Protein AF-A0A438GD18-F1 (afdb_monomer_lite)

Secondary structure (DSSP, 8-state):
---------------------PSP-PPPP----HHHHHHHHHHHHHHHHHHHHHHHHHHHHHHHHHHHHHHHHHHHHHHTPPPPPPPP------------PPPPP---

Radius of gyration: 31.82 Å; chains: 1; bounding box: 80×53×70 Å

Structure (mmCIF, N/CA/C/O backbone):
data_AF-A0A438GD18-F1
#
_entry.id   AF-A0A438GD18-F1
#
loop_
_atom_site.group_PDB
_atom_site.id
_atom_site.type_symbol
_atom_site.label_atom_id
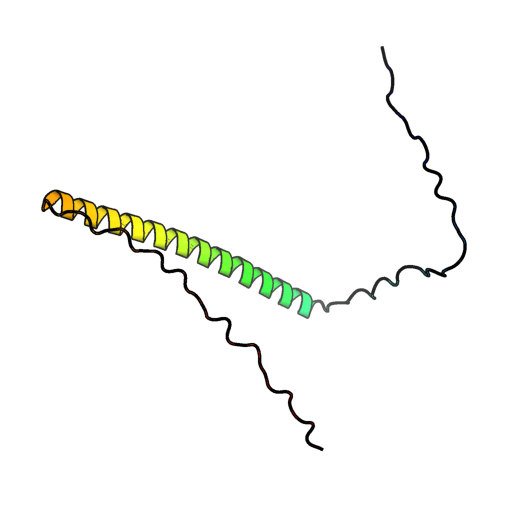_atom_site.label_alt_id
_atom_site.label_comp_id
_atom_site.label_asym_id
_atom_site.label_entity_id
_atom_site.label_seq_id
_atom_site.pdbx_PDB_ins_code
_atom_site.Cartn_x
_atom_site.Cartn_y
_atom_site.Cartn_z
_atom_site.occupancy
_atom_site.B_iso_or_equiv
_atom_site.auth_seq_id
_atom_site.auth_comp_id
_atom_site.auth_asym_id
_atom_site.auth_atom_id
_atom_site.pdbx_PDB_model_num
ATOM 1 N N . MET A 1 1 ? -34.922 30.140 -34.338 1.00 37.66 1 MET A N 1
ATOM 2 C CA . MET A 1 1 ? -34.174 31.012 -35.272 1.00 37.66 1 MET A CA 1
ATOM 3 C C . MET A 1 1 ? -32.870 31.415 -34.606 1.00 37.66 1 MET A C 1
ATOM 5 O O . MET A 1 1 ? -32.869 31.639 -33.405 1.00 37.66 1 MET A O 1
ATOM 9 N N . ALA A 1 2 ? -31.778 31.367 -35.365 1.00 45.38 2 ALA A N 1
ATOM 10 C CA . ALA A 1 2 ? -30.393 31.386 -34.906 1.00 45.38 2 ALA A CA 1
ATOM 11 C C . ALA A 1 2 ? -29.823 32.794 -34.653 1.00 45.38 2 ALA A C 1
ATOM 13 O O . ALA A 1 2 ? -30.224 33.737 -35.326 1.00 45.38 2 ALA A O 1
ATOM 14 N N . ALA A 1 3 ? -28.843 32.871 -33.746 1.00 40.06 3 ALA A N 1
ATOM 15 C CA . ALA A 1 3 ? -27.647 33.735 -33.743 1.00 40.06 3 ALA A CA 1
ATOM 16 C C . ALA A 1 3 ? -26.886 33.381 -32.441 1.00 40.06 3 ALA A C 1
ATOM 18 O O . ALA A 1 3 ? -27.456 33.479 -31.365 1.00 40.06 3 ALA A O 1
ATOM 19 N N . GLY A 1 4 ? -25.683 32.807 -32.423 1.00 45.06 4 GLY A N 1
ATOM 20 C CA . GLY A 1 4 ? -24.488 33.232 -33.143 1.00 45.06 4 GLY A CA 1
ATOM 21 C C . GLY A 1 4 ? -23.659 34.153 -32.240 1.00 45.06 4 GLY A C 1
ATOM 22 O O . GLY A 1 4 ? -23.557 35.337 -32.531 1.00 45.06 4 GLY A O 1
ATOM 23 N N . PHE A 1 5 ? -23.116 33.646 -31.124 1.00 37.94 5 PHE A N 1
ATOM 24 C CA . PHE A 1 5 ? -22.219 34.426 -30.264 1.00 37.94 5 PHE A CA 1
ATOM 25 C C . PHE A 1 5 ? -20.761 34.121 -30.618 1.00 37.94 5 PHE A C 1
ATOM 27 O O . PHE A 1 5 ? -20.185 33.135 -30.167 1.00 37.94 5 PHE A O 1
ATOM 34 N N . HIS A 1 6 ? -20.176 34.997 -31.428 1.00 50.56 6 HIS A N 1
ATOM 35 C CA . HIS A 1 6 ? -18.734 35.189 -31.521 1.00 50.56 6 HIS A CA 1
ATOM 36 C C . HIS A 1 6 ? -18.445 36.658 -31.204 1.00 50.56 6 HIS A C 1
ATOM 38 O O . HIS A 1 6 ? -18.963 37.534 -31.896 1.00 50.56 6 HIS A O 1
ATOM 44 N N . PRO A 1 7 ? -17.574 36.943 -30.227 1.00 45.34 7 PRO A N 1
ATOM 45 C CA . PRO A 1 7 ? -16.791 38.161 -30.267 1.00 45.34 7 PRO A CA 1
ATOM 46 C C . PRO A 1 7 ? -15.318 37.806 -30.090 1.00 45.34 7 PRO A C 1
ATOM 48 O O . PRO A 1 7 ? -14.775 37.771 -28.989 1.00 45.34 7 PRO A O 1
ATOM 51 N N . GLY A 1 8 ? -14.657 37.566 -31.220 1.00 46.84 8 GLY A N 1
ATOM 52 C CA . GLY A 1 8 ? -13.249 37.897 -31.327 1.00 46.84 8 GLY A CA 1
ATOM 53 C C . GLY A 1 8 ? -13.137 39.416 -31.412 1.00 46.84 8 GLY A C 1
ATOM 54 O O . GLY A 1 8 ? -13.479 39.997 -32.436 1.00 46.84 8 GLY A O 1
ATOM 55 N N . VAL A 1 9 ? -12.656 40.058 -30.349 1.00 52.59 9 VAL A N 1
ATOM 56 C CA . VAL A 1 9 ? -12.048 41.390 -30.439 1.00 52.59 9 VAL A CA 1
ATOM 57 C C . VAL A 1 9 ? -10.587 41.282 -30.021 1.00 52.59 9 VAL A C 1
ATOM 59 O O . VAL A 1 9 ? -10.207 41.192 -28.858 1.00 52.59 9 VAL A O 1
ATOM 62 N N . LEU A 1 10 ? -9.803 41.206 -31.085 1.00 52.47 10 LEU A N 1
ATOM 63 C CA . LEU A 1 10 ? -8.366 41.258 -31.252 1.00 52.47 10 LEU A CA 1
ATOM 64 C C . LEU A 1 10 ? -7.669 42.277 -30.323 1.00 52.47 10 LEU A C 1
ATOM 66 O O . LEU A 1 10 ? -7.608 43.469 -30.621 1.00 52.47 10 LEU A O 1
ATOM 70 N N . LEU A 1 11 ? -7.047 41.804 -29.240 1.00 51.78 11 LEU A N 1
ATOM 71 C CA . LEU A 1 11 ? -5.983 42.555 -28.565 1.00 51.78 11 LEU A CA 1
ATOM 72 C C . LEU A 1 11 ? -4.712 42.474 -29.424 1.00 51.78 11 LEU A C 1
ATOM 74 O O . LEU A 1 11 ? -3.884 41.579 -29.263 1.00 51.78 11 LEU A O 1
ATOM 78 N N . GLN A 1 12 ? -4.569 43.425 -30.349 1.00 50.12 12 GLN A N 1
ATOM 79 C CA . GLN A 1 12 ? -3.339 43.679 -31.104 1.00 50.12 12 GLN A CA 1
ATOM 80 C C . GLN A 1 12 ? -2.196 44.047 -30.144 1.00 50.12 12 GLN A C 1
ATOM 82 O O . GLN A 1 12 ? -1.974 45.219 -29.833 1.00 50.12 12 GLN A O 1
ATOM 87 N N . ARG A 1 13 ? -1.422 43.058 -29.687 1.00 55.38 13 ARG A N 1
ATOM 88 C CA . ARG A 1 13 ? -0.102 43.323 -29.103 1.00 55.38 13 ARG A CA 1
ATOM 89 C C . ARG A 1 13 ? 0.8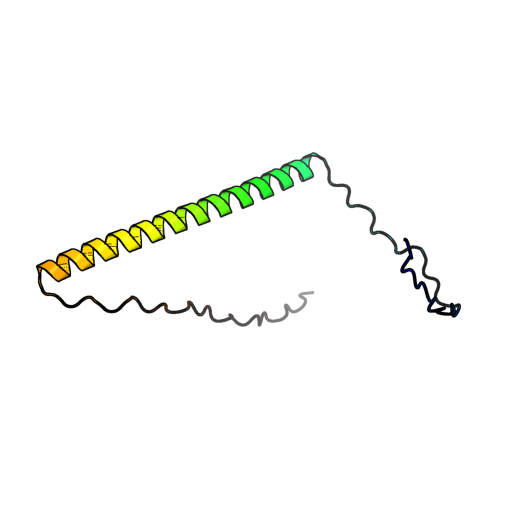96 43.532 -30.242 1.00 55.38 13 ARG A C 1
ATOM 91 O O . ARG A 1 13 ? 1.290 42.589 -30.920 1.00 55.38 13 ARG A O 1
ATOM 98 N N . LYS A 1 14 ? 1.277 44.795 -30.462 1.00 53.16 14 LYS A N 1
ATOM 99 C CA . LYS A 1 14 ? 2.359 45.199 -31.373 1.00 53.16 14 LYS A CA 1
ATOM 100 C C . LYS A 1 14 ? 3.657 44.426 -31.062 1.00 53.16 14 LYS A C 1
ATOM 102 O O . LYS A 1 14 ? 4.048 44.398 -29.894 1.00 53.16 14 LYS A O 1
ATOM 107 N N . PRO A 1 15 ? 4.385 43.904 -32.067 1.00 47.47 15 PRO A N 1
ATOM 108 C CA . PRO A 1 15 ? 5.716 43.358 -31.852 1.00 47.47 15 PRO A CA 1
ATOM 109 C C . PRO A 1 15 ? 6.724 44.507 -31.769 1.00 47.47 15 PRO A C 1
ATOM 111 O O . PRO A 1 15 ? 6.856 45.305 -32.699 1.00 47.47 15 PRO A O 1
ATOM 114 N N . ARG A 1 16 ? 7.439 44.609 -30.645 1.00 53.97 16 ARG A N 1
ATOM 115 C CA . ARG A 1 16 ? 8.639 45.441 -30.549 1.00 53.97 16 ARG A CA 1
ATOM 116 C C . ARG A 1 16 ? 9.827 44.535 -30.868 1.00 53.97 16 ARG A C 1
ATOM 118 O O . ARG A 1 16 ? 10.132 43.620 -30.112 1.00 53.97 16 ARG A O 1
ATOM 125 N N . LEU A 1 17 ? 10.442 44.753 -32.028 1.00 61.03 17 LEU A N 1
ATOM 126 C CA . LEU A 1 17 ? 11.671 44.080 -32.435 1.00 61.03 17 LEU A CA 1
ATOM 127 C C . LEU A 1 17 ? 12.786 44.456 -31.452 1.00 61.03 17 LEU A C 1
ATOM 129 O O . LEU A 1 17 ? 13.198 45.614 -31.441 1.00 61.03 17 LEU A O 1
ATOM 133 N N . GLN A 1 18 ? 13.250 43.504 -30.644 1.00 51.12 18 GLN A N 1
ATOM 134 C CA . GLN A 1 18 ? 14.659 43.090 -30.560 1.00 51.12 18 GLN A CA 1
ATOM 135 C C . GLN A 1 18 ? 14.912 42.268 -29.295 1.00 51.12 18 GLN A C 1
ATOM 137 O O . GLN A 1 18 ? 14.686 42.702 -28.171 1.00 51.12 18 GLN A O 1
ATOM 142 N N . GLY A 1 19 ? 15.400 41.064 -29.547 1.00 46.75 19 GLY A N 1
ATOM 143 C CA . GLY A 1 19 ? 15.725 40.023 -28.593 1.00 46.75 19 GLY A CA 1
ATOM 144 C C . GLY A 1 19 ? 15.570 38.734 -29.373 1.00 46.75 19 GLY A C 1
ATOM 145 O O . GLY A 1 19 ? 14.468 38.212 -29.485 1.00 46.75 19 GLY A O 1
ATOM 146 N N . GLN A 1 20 ? 16.634 38.329 -30.054 1.00 54.62 20 GLN A N 1
ATOM 147 C CA . GLN A 1 20 ? 16.700 37.124 -30.868 1.00 54.62 20 GLN A CA 1
ATOM 148 C C . GLN A 1 20 ? 16.334 35.914 -29.996 1.00 54.62 20 GLN A C 1
ATOM 150 O O . GLN A 1 20 ? 17.185 35.346 -29.323 1.00 54.62 20 GLN A O 1
ATOM 155 N N . VAL A 1 21 ? 15.058 35.533 -29.975 1.00 52.84 21 VAL A N 1
ATOM 156 C CA . VAL A 1 21 ? 14.630 34.237 -29.457 1.00 52.84 21 VAL A CA 1
ATOM 157 C C . VAL A 1 21 ? 14.758 33.292 -30.640 1.00 52.84 21 VAL A C 1
ATOM 159 O O . VAL A 1 21 ? 13.858 33.183 -31.472 1.00 52.84 21 VAL A O 1
ATOM 162 N N . GLY A 1 22 ? 15.931 32.662 -30.758 1.00 65.81 22 GLY A N 1
ATOM 163 C CA . GLY A 1 22 ? 16.023 31.396 -31.484 1.00 65.81 22 GLY A CA 1
ATOM 164 C C . GLY A 1 22 ? 14.967 30.424 -30.940 1.00 65.81 22 GLY A C 1
ATOM 165 O O . GLY A 1 22 ? 14.466 30.657 -29.834 1.00 65.81 22 GLY A O 1
ATOM 166 N N . PRO A 1 23 ? 14.586 29.371 -31.692 1.00 67.12 23 PRO A N 1
ATOM 167 C CA . PRO A 1 23 ? 13.629 28.388 -31.185 1.00 67.12 23 PRO A CA 1
ATOM 168 C C . PRO A 1 23 ? 14.044 28.014 -29.758 1.00 67.12 23 PRO A C 1
ATOM 170 O O . PRO A 1 23 ? 15.253 27.871 -29.544 1.00 67.12 23 PRO A O 1
ATOM 173 N N . PRO A 1 24 ? 13.114 27.934 -28.780 1.00 61.09 24 PRO A N 1
ATOM 174 C CA . PRO A 1 24 ? 13.479 27.444 -27.459 1.00 61.09 24 PRO A CA 1
ATOM 175 C C . PRO A 1 24 ? 14.226 26.147 -27.719 1.00 61.09 24 PRO A C 1
ATOM 177 O O . PRO A 1 24 ? 13.676 25.266 -28.382 1.00 61.09 24 PRO A O 1
ATOM 180 N N . THR A 1 25 ? 15.508 26.094 -27.354 1.00 60.91 25 THR A N 1
ATOM 181 C CA . THR A 1 25 ? 16.303 24.885 -27.511 1.00 60.91 25 THR A CA 1
ATOM 182 C C . THR A 1 25 ? 15.550 23.835 -26.718 1.00 60.91 25 THR A C 1
ATOM 184 O O . THR A 1 25 ? 15.597 23.841 -25.491 1.00 60.91 25 THR A O 1
ATOM 187 N N . ALA A 1 26 ? 14.760 23.008 -27.406 1.00 63.59 26 ALA A N 1
ATOM 188 C CA . ALA A 1 26 ? 14.233 21.800 -26.822 1.00 63.59 26 ALA A CA 1
ATOM 189 C C . ALA A 1 26 ? 15.487 21.060 -26.388 1.00 63.59 26 ALA A C 1
ATOM 191 O O . ALA A 1 26 ? 16.350 20.792 -27.233 1.00 63.59 26 ALA A O 1
ATOM 192 N N . GLU A 1 27 ? 15.648 20.854 -25.081 1.00 67.25 27 GLU A N 1
ATOM 193 C CA . GLU A 1 27 ? 16.737 20.017 -24.608 1.00 67.25 27 GLU A CA 1
ATOM 194 C C . GLU A 1 27 ? 16.726 18.740 -25.453 1.00 67.25 27 GLU A C 1
ATOM 196 O O . GLU A 1 27 ? 15.639 18.205 -25.725 1.00 67.25 27 GLU A O 1
ATOM 201 N N . PRO A 1 28 ? 17.889 18.307 -25.970 1.00 67.81 28 PRO A N 1
ATOM 202 C CA . PRO A 1 28 ? 17.940 17.122 -26.802 1.00 67.81 28 PRO A CA 1
ATOM 203 C C . PRO A 1 28 ? 17.240 15.985 -26.046 1.00 67.81 28 PRO A C 1
ATOM 205 O O . PRO A 1 28 ? 17.560 15.765 -24.875 1.00 67.81 28 PRO A O 1
ATOM 208 N N . PRO A 1 29 ? 16.267 15.293 -26.668 1.00 75.88 29 PRO A N 1
ATOM 209 C CA . PRO A 1 29 ? 15.550 14.220 -26.003 1.00 75.88 29 PRO A CA 1
ATOM 210 C C . PRO A 1 29 ? 16.552 13.228 -25.419 1.00 75.88 29 PRO A C 1
ATOM 212 O O . PRO A 1 29 ? 17.397 12.693 -26.145 1.00 75.88 29 PRO A O 1
ATOM 215 N N . ILE A 1 30 ? 16.470 12.988 -24.111 1.00 77.19 30 ILE A N 1
ATOM 216 C CA . ILE A 1 30 ? 17.296 11.973 -23.462 1.00 77.19 30 ILE A CA 1
ATOM 217 C C . ILE A 1 30 ? 16.905 10.632 -24.088 1.00 77.19 30 ILE A C 1
ATOM 219 O O . ILE A 1 30 ? 15.784 10.151 -23.926 1.00 77.19 30 ILE A O 1
ATOM 223 N N . THR A 1 31 ? 17.820 10.049 -24.860 1.00 83.38 31 THR A N 1
ATOM 224 C CA . THR A 1 31 ? 17.618 8.735 -25.469 1.00 83.38 31 THR A CA 1
ATOM 225 C C . THR A 1 31 ? 17.955 7.687 -24.424 1.00 83.38 31 THR A C 1
ATOM 227 O O . THR A 1 31 ? 19.123 7.426 -24.162 1.00 83.38 31 THR A O 1
ATOM 230 N N . ILE A 1 32 ? 16.924 7.112 -23.809 1.00 86.62 32 ILE A N 1
ATOM 231 C CA . ILE A 1 32 ? 17.078 6.043 -22.822 1.00 86.62 32 ILE A CA 1
ATOM 232 C C . ILE A 1 32 ? 17.245 4.712 -23.576 1.00 86.62 32 ILE A C 1
ATOM 234 O O . ILE A 1 32 ? 16.342 4.332 -24.332 1.00 86.62 32 ILE A O 1
ATOM 238 N N . PRO A 1 33 ? 18.360 3.978 -23.395 1.00 94.44 33 PRO A N 1
ATOM 239 C CA . PRO A 1 33 ? 18.514 2.632 -23.932 1.00 94.44 33 PRO A CA 1
ATOM 240 C C . PRO A 1 33 ? 17.372 1.717 -23.479 1.00 94.44 33 PRO A C 1
ATOM 242 O O . PRO A 1 33 ? 16.895 1.793 -22.347 1.00 94.44 33 PRO A O 1
ATOM 245 N N . GLY A 1 34 ? 16.942 0.792 -24.340 1.00 93.88 34 GLY A N 1
ATOM 246 C CA . GLY A 1 34 ? 15.792 -0.072 -24.042 1.00 93.88 34 GLY A CA 1
ATOM 247 C C . GLY A 1 34 ? 15.936 -0.895 -22.751 1.00 93.88 34 GLY A C 1
ATOM 248 O O . GLY A 1 34 ? 14.933 -1.189 -22.102 1.00 93.88 34 GLY A O 1
ATOM 249 N N . SER A 1 35 ? 17.163 -1.242 -22.351 1.00 94.88 35 SER A N 1
ATOM 250 C CA . SER A 1 35 ? 17.459 -1.917 -21.081 1.00 94.88 35 SER A CA 1
ATOM 251 C C . SER A 1 35 ? 17.178 -1.029 -19.867 1.00 94.88 35 SER A C 1
ATOM 253 O O . SER A 1 35 ? 16.509 -1.472 -18.936 1.00 94.88 35 SER A O 1
ATOM 255 N N . GLU A 1 36 ? 17.628 0.226 -19.894 1.00 96.50 36 GLU A N 1
ATOM 256 C CA . GLU A 1 36 ? 17.391 1.206 -18.828 1.00 96.50 36 GLU A CA 1
ATOM 257 C C . GLU A 1 36 ? 15.906 1.547 -18.711 1.00 96.50 36 GLU A C 1
ATOM 259 O O . GLU A 1 36 ? 15.368 1.589 -17.607 1.00 96.50 36 GLU A O 1
ATOM 264 N N . TYR A 1 37 ? 15.205 1.678 -19.841 1.00 95.56 37 TYR A N 1
ATOM 265 C CA . TYR A 1 37 ? 13.757 1.885 -19.845 1.00 95.56 37 TYR A CA 1
ATOM 266 C C . TYR A 1 37 ? 13.005 0.714 -19.191 1.00 95.56 37 TYR A C 1
ATOM 268 O O . TYR A 1 37 ? 12.108 0.928 -18.375 1.00 95.56 37 TYR A O 1
ATOM 276 N N . ARG A 1 38 ? 13.385 -0.536 -19.499 1.00 97.06 38 ARG A N 1
ATOM 277 C CA . ARG A 1 38 ? 12.789 -1.723 -18.860 1.00 97.06 38 ARG A CA 1
ATOM 278 C C . ARG A 1 38 ? 13.090 -1.783 -17.365 1.00 97.06 38 ARG A C 1
ATOM 280 O O . ARG A 1 38 ? 12.190 -2.113 -16.597 1.00 97.06 38 ARG A O 1
ATOM 287 N N . ALA A 1 39 ? 14.318 -1.459 -16.960 1.00 97.62 39 ALA A N 1
ATOM 288 C CA . ALA A 1 39 ? 14.694 -1.401 -15.551 1.00 97.62 39 ALA A CA 1
ATOM 289 C C . ALA A 1 39 ? 13.875 -0.339 -14.805 1.00 97.62 39 ALA A C 1
ATOM 291 O O . ALA A 1 39 ? 13.291 -0.631 -13.766 1.00 97.62 39 ALA A O 1
ATOM 292 N N . LEU A 1 40 ? 13.742 0.859 -15.378 1.00 97.25 40 LEU A N 1
ATOM 293 C CA . LEU A 1 40 ? 12.936 1.940 -14.817 1.00 97.25 40 LEU A CA 1
ATOM 294 C C . LEU A 1 40 ? 11.454 1.550 -14.698 1.00 97.25 40 LEU A C 1
ATOM 296 O O . LEU A 1 40 ? 10.832 1.781 -13.662 1.00 97.25 40 LEU A O 1
ATOM 300 N N . LEU A 1 41 ? 10.897 0.900 -15.724 1.00 97.75 41 LEU A N 1
ATOM 301 C CA . LEU A 1 41 ? 9.528 0.389 -15.688 1.00 97.75 41 LEU A CA 1
ATOM 302 C C . LEU A 1 41 ? 9.337 -0.653 -14.575 1.00 97.75 41 LEU A C 1
ATOM 304 O O . LEU A 1 41 ? 8.341 -0.597 -13.856 1.00 97.75 41 LEU A O 1
ATOM 308 N N . ALA A 1 42 ? 10.292 -1.568 -14.400 1.00 98.38 42 ALA A N 1
ATOM 309 C CA . ALA A 1 42 ? 10.262 -2.549 -13.317 1.00 98.38 42 ALA A CA 1
ATOM 310 C C . ALA A 1 42 ? 10.340 -1.881 -11.932 1.00 98.38 42 ALA A C 1
ATOM 312 O O . ALA A 1 42 ? 9.608 -2.273 -11.019 1.00 98.38 42 ALA A O 1
ATOM 313 N N . SER A 1 43 ? 11.160 -0.836 -11.784 1.00 98.62 43 SER A N 1
ATOM 314 C CA . SER A 1 43 ? 11.241 -0.040 -10.554 1.00 98.62 43 SER A CA 1
ATOM 315 C C . SER A 1 43 ? 9.904 0.614 -10.218 1.00 98.62 43 SER A C 1
ATOM 317 O O . SER A 1 43 ? 9.433 0.493 -9.089 1.00 98.62 43 SER A O 1
ATOM 319 N N . PHE A 1 44 ? 9.246 1.243 -11.196 1.00 98.62 44 PHE A N 1
ATOM 320 C CA . PHE A 1 44 ? 7.926 1.837 -10.983 1.00 98.62 44 PHE A CA 1
ATOM 321 C C . PHE A 1 44 ? 6.873 0.792 -10.627 1.00 98.62 44 PHE A C 1
ATOM 323 O O . PHE A 1 44 ? 6.131 0.992 -9.672 1.00 98.62 44 PHE A O 1
ATOM 330 N N . GLN A 1 45 ? 6.837 -0.345 -11.326 1.00 98.69 45 GLN A N 1
ATOM 331 C CA . GLN A 1 45 ? 5.904 -1.425 -10.992 1.00 98.69 45 GLN A CA 1
ATOM 332 C C . GLN A 1 45 ? 6.110 -1.931 -9.564 1.00 98.69 45 GLN A C 1
ATOM 334 O O . GLN A 1 45 ? 5.140 -2.115 -8.826 1.00 98.69 45 GLN A O 1
ATOM 339 N N . THR A 1 46 ? 7.365 -2.115 -9.157 1.00 98.62 46 THR A N 1
ATOM 340 C CA . THR A 1 46 ? 7.709 -2.543 -7.798 1.00 98.62 46 THR A CA 1
ATOM 341 C C . THR A 1 46 ? 7.263 -1.504 -6.776 1.00 98.62 46 THR A C 1
ATOM 343 O O . THR A 1 46 ? 6.633 -1.858 -5.780 1.00 98.62 46 THR A O 1
ATOM 346 N N . LEU A 1 47 ? 7.525 -0.221 -7.037 1.00 98.81 47 LEU A N 1
ATOM 347 C CA . LEU A 1 47 ? 7.119 0.878 -6.166 1.00 98.81 47 LEU A CA 1
ATOM 348 C C . LEU A 1 47 ? 5.596 0.943 -6.018 1.00 98.81 47 LEU A C 1
ATOM 350 O O . LEU A 1 47 ? 5.091 0.958 -4.897 1.00 98.81 47 LEU A O 1
ATOM 354 N N . THR A 1 48 ? 4.864 0.923 -7.133 1.00 98.50 48 THR A N 1
ATOM 355 C CA . THR A 1 48 ? 3.397 0.947 -7.140 1.00 98.50 48 THR A CA 1
ATOM 356 C C . THR A 1 48 ? 2.820 -0.255 -6.397 1.00 98.50 48 THR A C 1
ATOM 358 O O . THR A 1 48 ? 1.941 -0.092 -5.554 1.00 98.50 48 THR A O 1
ATOM 361 N N . THR A 1 49 ? 3.344 -1.457 -6.648 1.00 98.50 49 THR A N 1
ATOM 362 C CA . THR A 1 49 ? 2.879 -2.684 -5.981 1.00 98.50 49 THR A CA 1
ATOM 363 C C . THR A 1 49 ? 3.152 -2.637 -4.480 1.00 98.50 49 THR A C 1
ATOM 365 O O . THR A 1 49 ? 2.284 -2.970 -3.676 1.00 98.50 49 THR A O 1
ATOM 368 N N . THR A 1 50 ? 4.337 -2.171 -4.086 1.00 98.69 50 THR A N 1
ATOM 369 C CA . THR A 1 50 ? 4.714 -2.043 -2.674 1.00 98.69 50 THR A CA 1
ATOM 370 C C . THR A 1 50 ? 3.814 -1.039 -1.960 1.00 98.69 50 THR A C 1
ATOM 372 O O . THR A 1 50 ? 3.323 -1.322 -0.869 1.00 98.69 50 THR A O 1
ATOM 375 N N . GLN A 1 51 ? 3.534 0.107 -2.586 1.00 98.69 51 GLN A N 1
ATOM 376 C CA . GLN A 1 51 ? 2.631 1.107 -2.023 1.00 98.69 51 GLN A CA 1
ATOM 377 C C . GLN A 1 51 ? 1.210 0.554 -1.840 1.00 98.69 51 GLN A C 1
ATOM 379 O O . GLN A 1 51 ? 0.606 0.770 -0.789 1.00 98.69 51 GLN A O 1
ATOM 384 N N . ALA A 1 52 ? 0.698 -0.203 -2.816 1.00 98.44 52 ALA A N 1
ATOM 385 C CA . ALA A 1 52 ? -0.607 -0.854 -2.714 1.00 98.44 52 AL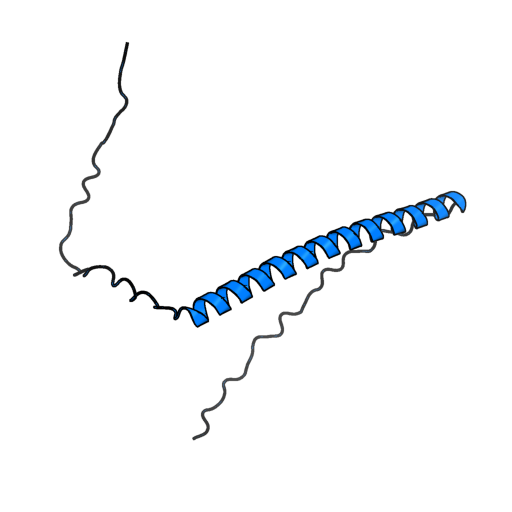A A CA 1
ATOM 386 C C . ALA A 1 52 ? -0.651 -1.871 -1.561 1.00 98.44 52 ALA A C 1
ATOM 388 O O . ALA A 1 52 ? -1.558 -1.822 -0.732 1.00 98.44 52 ALA A O 1
ATOM 389 N N . ALA A 1 53 ? 0.367 -2.728 -1.446 1.00 98.62 53 ALA A N 1
ATOM 390 C CA . ALA A 1 53 ? 0.456 -3.717 -0.374 1.00 98.62 53 ALA A CA 1
ATOM 391 C C . ALA A 1 53 ? 0.556 -3.072 1.021 1.00 98.62 53 ALA A C 1
ATOM 393 O O . ALA A 1 53 ? 0.003 -3.592 1.992 1.00 98.62 53 ALA A O 1
ATOM 394 N N . ILE A 1 54 ? 1.242 -1.929 1.142 1.00 98.62 54 ILE A N 1
ATOM 395 C CA . ILE A 1 54 ? 1.297 -1.162 2.395 1.00 98.62 54 ILE A CA 1
ATOM 396 C C . ILE A 1 54 ? -0.087 -0.612 2.740 1.00 98.62 54 ILE A C 1
ATOM 398 O O . ILE A 1 54 ? -0.536 -0.777 3.872 1.00 98.62 54 ILE A O 1
ATOM 402 N N . MET A 1 55 ? -0.778 -0.002 1.775 1.00 98.25 55 MET A N 1
ATOM 403 C CA . MET A 1 55 ? -2.116 0.556 1.983 1.00 98.25 55 MET A CA 1
ATOM 404 C C . MET A 1 55 ? -3.122 -0.524 2.405 1.00 98.25 55 MET A C 1
ATOM 406 O O . MET A 1 55 ? -3.882 -0.334 3.354 1.00 98.25 55 MET A O 1
ATOM 410 N N . GLU A 1 56 ? -3.075 -1.687 1.759 1.00 98.69 56 GLU A N 1
ATOM 411 C CA . GLU A 1 56 ? -3.893 -2.846 2.111 1.00 98.69 56 GLU A CA 1
ATOM 412 C C . GLU A 1 56 ? -3.571 -3.354 3.525 1.00 98.69 56 GLU A C 1
ATOM 414 O O . GLU A 1 56 ? -4.470 -3.549 4.346 1.00 98.69 56 GLU A O 1
ATOM 419 N N . ARG A 1 57 ? -2.282 -3.488 3.863 1.00 98.44 57 ARG A N 1
ATOM 420 C CA . ARG A 1 57 ? -1.857 -3.886 5.211 1.00 98.44 57 ARG A CA 1
ATOM 421 C C . ARG A 1 57 ? -2.311 -2.885 6.275 1.00 98.44 57 ARG A C 1
ATOM 423 O O . ARG A 1 57 ? -2.727 -3.309 7.349 1.00 98.44 57 ARG A O 1
ATOM 430 N N . MET A 1 58 ? -2.253 -1.583 5.996 1.00 98.44 58 MET A N 1
ATOM 431 C CA . MET A 1 58 ? -2.746 -0.548 6.909 1.00 98.44 58 MET A CA 1
ATOM 432 C C . MET A 1 58 ? -4.254 -0.672 7.140 1.00 98.44 58 MET A C 1
ATOM 434 O O . MET A 1 58 ? -4.704 -0.561 8.277 1.00 98.44 58 MET A O 1
ATOM 438 N N . ASN A 1 59 ? -5.035 -0.948 6.093 1.00 98.00 59 ASN A N 1
ATOM 439 C CA . ASN A 1 59 ? -6.472 -1.188 6.221 1.00 98.00 59 ASN A CA 1
ATOM 440 C C . ASN A 1 59 ? -6.779 -2.432 7.076 1.00 98.00 59 ASN A C 1
ATOM 442 O O . ASN A 1 59 ? -7.642 -2.392 7.957 1.00 98.00 59 ASN A O 1
ATOM 446 N N . HIS A 1 60 ? -6.030 -3.519 6.869 1.00 97.56 60 HIS A N 1
ATOM 447 C CA . HIS A 1 60 ? -6.144 -4.719 7.699 1.00 97.56 60 HIS A CA 1
ATOM 448 C C . HIS A 1 60 ? -5.796 -4.435 9.161 1.00 97.56 60 HIS A C 1
ATOM 450 O O . HIS A 1 60 ? -6.530 -4.854 10.053 1.00 97.56 60 HIS A O 1
ATOM 456 N N . PHE A 1 61 ? -4.721 -3.686 9.414 1.00 97.25 61 PHE A N 1
ATOM 457 C CA . PHE A 1 61 ? -4.319 -3.320 10.768 1.00 97.25 61 PHE A CA 1
ATOM 458 C C . PHE A 1 61 ? -5.376 -2.456 11.464 1.00 97.25 61 PHE A C 1
ATOM 460 O O . PHE A 1 61 ? -5.723 -2.742 12.603 1.00 97.25 61 PHE A O 1
ATOM 467 N N . GLN A 1 62 ? -5.953 -1.467 10.773 1.00 96.06 62 GLN A N 1
ATOM 468 C CA . GLN A 1 62 ? -7.049 -0.659 11.321 1.00 96.06 62 GLN A CA 1
ATOM 469 C C . GLN A 1 62 ? -8.264 -1.515 11.684 1.00 96.06 62 GLN A C 1
ATOM 471 O O . GLN A 1 62 ? -8.745 -1.451 12.809 1.00 96.06 62 GLN A O 1
ATOM 476 N N . THR A 1 63 ? -8.693 -2.397 10.779 1.00 96.50 63 THR A N 1
ATOM 477 C CA . THR A 1 63 ? -9.813 -3.312 11.054 1.00 96.50 63 THR A CA 1
ATO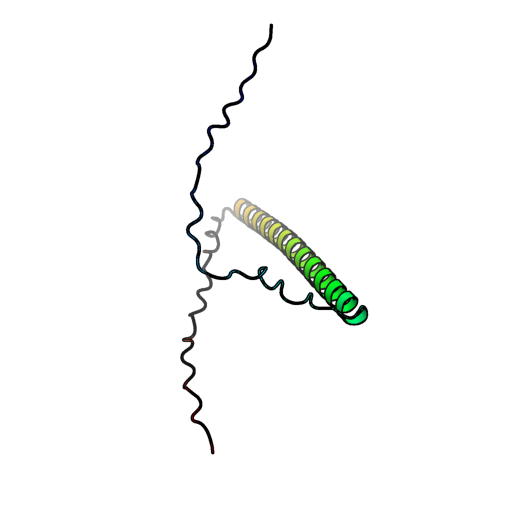M 478 C C . THR A 1 63 ? -9.523 -4.204 12.268 1.00 96.50 63 THR A C 1
ATOM 480 O O . THR A 1 63 ? -10.401 -4.446 13.096 1.00 96.50 63 THR A O 1
ATOM 483 N N . GLN A 1 64 ? -8.282 -4.683 12.407 1.00 97.00 64 GLN A N 1
ATOM 484 C CA . GLN A 1 64 ? -7.860 -5.449 13.580 1.00 97.00 64 GLN A CA 1
ATOM 485 C C . GLN A 1 64 ? -7.871 -4.608 14.861 1.00 97.00 64 GLN A C 1
ATOM 487 O O . GLN A 1 64 ? -8.308 -5.105 15.899 1.00 97.00 64 GLN A O 1
ATOM 492 N N . GLN A 1 65 ? -7.432 -3.348 14.809 1.00 95.94 65 GLN A N 1
ATOM 493 C CA . GLN A 1 65 ? -7.498 -2.437 15.954 1.00 95.94 65 GLN A CA 1
ATOM 494 C C . GLN A 1 65 ? -8.944 -2.157 16.378 1.00 95.94 65 GLN A C 1
ATOM 496 O O . GLN A 1 65 ? -9.252 -2.216 17.571 1.00 95.94 65 GLN A O 1
ATOM 501 N N . ASP A 1 66 ? -9.844 -1.926 15.423 1.00 95.19 66 ASP A N 1
ATOM 502 C CA . ASP A 1 66 ? -11.266 -1.712 15.694 1.00 95.19 66 ASP A CA 1
ATOM 503 C C . ASP A 1 66 ? -11.892 -2.955 16.331 1.00 95.19 66 ASP A C 1
ATOM 505 O O . ASP A 1 66 ? -12.581 -2.863 17.350 1.00 95.19 66 ASP A O 1
ATOM 509 N N . GLN A 1 67 ? -11.590 -4.141 15.796 1.00 96.94 67 GLN A N 1
ATOM 510 C CA . GLN A 1 67 ? -12.061 -5.401 16.364 1.00 96.94 67 GLN A CA 1
ATOM 511 C C . GLN A 1 67 ? -11.559 -5.603 17.800 1.00 96.94 67 GLN A C 1
ATOM 513 O O . GLN A 1 67 ? -12.348 -5.945 18.682 1.00 96.94 67 GLN A O 1
ATOM 518 N N . GLN A 1 68 ? -10.269 -5.373 18.060 1.00 95.50 68 GLN A N 1
ATOM 519 C CA . GLN A 1 68 ? -9.713 -5.466 19.414 1.00 95.50 68 GLN A CA 1
ATOM 520 C C . GLN A 1 68 ? -10.385 -4.471 20.364 1.00 95.50 68 GLN A C 1
ATOM 522 O O . GLN A 1 68 ? -10.728 -4.824 21.493 1.00 95.50 68 GLN A O 1
ATOM 527 N N . THR A 1 69 ? -10.640 -3.251 19.894 1.00 92.94 69 THR A N 1
ATOM 528 C CA . THR A 1 69 ? -11.332 -2.216 20.667 1.00 92.94 69 THR A CA 1
ATOM 529 C C . THR A 1 69 ? -12.756 -2.638 21.023 1.00 92.94 69 THR A C 1
ATOM 531 O O . THR A 1 69 ? -13.185 -2.451 22.162 1.00 92.94 69 THR A O 1
ATOM 534 N N . LEU A 1 70 ? -13.484 -3.255 20.088 1.00 94.81 70 LEU A N 1
ATOM 535 C CA . LEU A 1 70 ? -14.830 -3.770 20.342 1.00 94.81 70 LEU A CA 1
ATOM 536 C C . LEU A 1 70 ? -14.833 -4.882 21.392 1.00 94.81 70 LEU A C 1
ATOM 538 O O . LEU A 1 70 ? -15.651 -4.833 22.308 1.00 94.81 70 LEU A O 1
ATOM 542 N N . ILE A 1 71 ? -13.902 -5.835 21.306 1.00 95.25 71 ILE A N 1
ATOM 543 C CA . ILE A 1 71 ? -13.776 -6.923 22.289 1.00 95.25 71 ILE A CA 1
ATOM 544 C C . ILE A 1 71 ? -13.486 -6.356 23.682 1.00 95.25 71 ILE A C 1
ATOM 546 O O . ILE A 1 71 ? -14.138 -6.722 24.657 1.00 95.25 71 ILE A O 1
ATOM 550 N N . LEU A 1 72 ? -12.538 -5.420 23.784 1.00 93.00 72 LEU A N 1
ATOM 551 C CA . LEU A 1 72 ? -12.224 -4.768 25.054 1.00 93.00 72 LEU A CA 1
ATOM 552 C C . LEU A 1 72 ? -13.423 -3.999 25.606 1.00 93.00 72 LEU A C 1
ATOM 554 O O . LEU A 1 72 ? -13.664 -4.015 26.812 1.00 93.00 72 LEU A O 1
ATOM 558 N N . ARG A 1 73 ? -14.181 -3.309 24.750 1.00 91.75 73 ARG A N 1
ATOM 559 C CA . ARG A 1 73 ? -15.400 -2.611 25.165 1.00 91.75 73 ARG A CA 1
ATOM 560 C C . ARG A 1 73 ? -16.431 -3.592 25.714 1.00 91.75 73 ARG A C 1
ATOM 562 O O . ARG A 1 73 ? -16.985 -3.321 26.772 1.00 91.75 73 ARG A O 1
ATOM 569 N N . ASP A 1 74 ? -16.666 -4.700 25.023 1.00 95.00 74 ASP A N 1
ATOM 570 C CA . ASP A 1 74 ? -17.638 -5.727 25.407 1.00 95.00 74 ASP A CA 1
ATOM 571 C C . ASP A 1 74 ? -17.318 -6.339 26.779 1.00 95.00 74 ASP A C 1
ATOM 573 O O . ASP A 1 74 ? -18.143 -6.296 27.694 1.00 95.00 74 ASP A O 1
ATOM 577 N N . ILE A 1 75 ? -16.063 -6.756 26.982 1.00 93.88 75 ILE A N 1
ATOM 578 C CA . ILE A 1 75 ? -15.578 -7.266 28.273 1.00 93.88 75 ILE A CA 1
ATOM 579 C C . ILE A 1 75 ? -15.793 -6.231 29.383 1.00 93.88 75 ILE A C 1
ATOM 581 O O . ILE A 1 75 ? -16.253 -6.565 30.473 1.00 93.88 75 ILE A O 1
ATOM 585 N N . GLN A 1 76 ? -15.501 -4.958 29.119 1.00 92.62 76 GLN A N 1
ATOM 586 C CA . GLN A 1 76 ? -15.703 -3.902 30.109 1.00 92.62 76 GLN A CA 1
ATOM 587 C C . GLN A 1 76 ? -17.177 -3.674 30.435 1.00 92.62 76 GLN A C 1
ATOM 589 O O . GLN A 1 76 ? -17.496 -3.480 31.604 1.00 92.62 76 GLN A O 1
ATOM 594 N N . GLN A 1 77 ? -18.078 -3.744 29.449 1.00 92.50 77 GLN A N 1
ATOM 595 C CA . GLN A 1 77 ? -19.518 -3.671 29.711 1.00 92.50 77 GLN A CA 1
ATOM 596 C C . GLN A 1 77 ? -19.981 -4.828 30.601 1.00 92.50 77 GLN A C 1
ATOM 598 O O . GLN A 1 77 ? -20.740 -4.607 31.540 1.00 92.50 77 GLN A O 1
ATOM 603 N N . HIS A 1 78 ? -19.495 -6.045 30.350 1.00 94.75 78 HIS A N 1
ATOM 604 C CA . HIS A 1 78 ? -19.823 -7.211 31.171 1.00 94.75 78 HIS A CA 1
ATOM 605 C C . HIS A 1 78 ? -19.292 -7.116 32.602 1.00 94.75 78 HIS A C 1
ATOM 607 O O . HIS A 1 78 ? -19.949 -7.576 33.533 1.00 94.75 78 HIS A O 1
ATOM 613 N N . LEU A 1 79 ? -18.128 -6.498 32.788 1.00 95.62 79 LEU A N 1
ATOM 614 C CA . LEU A 1 79 ? -17.511 -6.317 34.101 1.00 95.62 79 LEU A CA 1
ATOM 615 C C . LEU A 1 79 ? -17.945 -5.021 34.812 1.00 95.62 79 LEU A C 1
ATOM 617 O O . LEU A 1 79 ? -17.525 -4.785 35.942 1.00 95.62 79 LEU A O 1
ATOM 621 N N . GLY A 1 80 ? -18.758 -4.172 34.173 1.00 92.56 80 GLY A N 1
ATOM 622 C CA . GLY A 1 80 ? -19.132 -2.856 34.704 1.00 92.56 80 GLY A CA 1
ATOM 623 C C . GLY A 1 80 ? -17.957 -1.873 34.807 1.00 92.56 80 GLY A C 1
ATOM 624 O O . GLY A 1 80 ? -17.987 -0.956 35.626 1.00 92.56 80 GLY A O 1
ATOM 625 N N . LEU A 1 81 ? -16.906 -2.073 34.008 1.00 89.06 81 LEU A N 1
ATOM 626 C CA . LEU A 1 81 ? -15.717 -1.225 33.977 1.00 89.06 81 LEU A CA 1
ATOM 627 C C . LEU A 1 81 ? -15.939 -0.007 33.070 1.00 89.06 81 LEU A C 1
ATOM 629 O O . LEU A 1 81 ? -16.619 -0.079 32.043 1.00 89.06 81 LEU A O 1
ATOM 633 N N . VAL A 1 82 ? -15.326 1.118 33.435 1.00 81.12 82 VAL A N 1
ATOM 634 C CA . VAL A 1 82 ? -15.324 2.330 32.607 1.00 81.12 82 VAL A CA 1
ATOM 635 C C . VAL A 1 82 ? -14.278 2.175 31.494 1.00 81.12 82 VAL A C 1
ATOM 637 O O . VAL A 1 82 ? -13.131 1.864 31.818 1.00 81.12 82 VAL A O 1
ATOM 640 N N . PRO A 1 83 ? -14.630 2.416 30.212 1.00 73.94 83 PRO A N 1
ATOM 641 C CA . PRO A 1 83 ? -13.684 2.351 29.101 1.00 73.94 83 PRO A CA 1
ATOM 642 C C . PRO A 1 83 ? -12.444 3.234 29.322 1.00 73.94 83 PRO A C 1
ATOM 644 O O . PRO A 1 83 ? -12.602 4.376 29.765 1.00 73.94 83 PRO A O 1
ATOM 647 N N . PRO A 1 84 ? -11.225 2.775 28.975 1.00 71.06 84 PRO A N 1
ATOM 648 C CA . PRO A 1 84 ? -10.044 3.626 28.985 1.00 71.06 84 PRO A CA 1
ATOM 649 C C . PRO A 1 84 ? -10.192 4.753 27.958 1.00 71.06 84 PRO A C 1
ATOM 651 O O . PRO A 1 84 ? -10.822 4.584 26.910 1.00 71.06 84 PRO A O 1
ATOM 654 N N . ALA A 1 85 ? -9.599 5.911 28.258 1.00 73.06 85 ALA A N 1
ATOM 655 C CA . ALA A 1 85 ? -9.556 7.031 27.325 1.00 73.06 85 ALA A CA 1
ATOM 656 C C . ALA A 1 85 ? -8.864 6.611 26.009 1.00 73.06 85 ALA A C 1
ATOM 658 O O . ALA A 1 85 ? -7.919 5.816 26.055 1.00 73.06 85 ALA A O 1
ATOM 659 N N . PRO A 1 86 ? -9.301 7.132 24.844 1.00 72.06 86 PRO A N 1
ATOM 660 C CA . PRO A 1 86 ? -8.660 6.836 23.567 1.00 72.06 86 PRO A CA 1
ATOM 661 C C . PRO A 1 86 ? -7.155 7.139 23.615 1.00 72.06 86 PRO A C 1
ATOM 663 O O . PRO A 1 86 ? -6.758 8.115 24.263 1.00 72.06 86 PRO A O 1
ATOM 666 N N . PRO A 1 87 ? -6.309 6.354 22.923 1.00 67.50 87 PRO A N 1
ATOM 667 C CA . PRO A 1 87 ? -4.888 6.655 22.831 1.00 67.50 87 PRO A CA 1
ATOM 668 C C . PRO A 1 87 ? -4.699 8.044 22.212 1.00 67.50 87 PRO A C 1
ATOM 670 O O . PRO A 1 87 ? -5.182 8.326 21.115 1.00 67.50 87 PRO A O 1
ATOM 673 N N . VAL A 1 88 ? -4.010 8.929 22.934 1.00 75.12 88 VAL A N 1
ATOM 674 C CA . VAL A 1 88 ? -3.668 10.265 22.439 1.00 75.12 88 VAL A CA 1
ATOM 675 C C . VAL A 1 88 ? -2.701 10.090 21.272 1.00 75.12 88 VAL A C 1
ATOM 677 O O . VAL A 1 88 ? -1.608 9.550 21.447 1.00 75.12 88 VAL A O 1
ATOM 680 N N . ALA A 1 89 ? -3.096 10.542 20.081 1.00 65.19 89 ALA A N 1
ATOM 681 C CA . ALA A 1 89 ? -2.205 10.611 18.933 1.00 65.19 89 ALA A CA 1
ATOM 682 C C . ALA A 1 89 ? -1.114 11.647 19.229 1.00 65.19 89 ALA A C 1
ATOM 684 O O . ALA A 1 89 ? -1.313 12.846 19.052 1.00 65.19 89 ALA A O 1
ATOM 685 N N . VAL A 1 90 ? 0.031 11.190 19.732 1.00 70.19 90 VAL A N 1
ATOM 686 C CA . VAL A 1 90 ? 1.237 12.011 19.813 1.00 70.19 90 VAL A CA 1
ATOM 687 C C . VAL A 1 90 ? 1.779 12.170 18.392 1.00 70.19 90 VAL A C 1
ATOM 689 O O . VAL A 1 90 ? 2.188 11.171 17.793 1.00 70.19 90 VAL A O 1
ATOM 692 N N . PRO A 1 91 ? 1.771 13.379 17.799 1.00 59.34 91 PRO A N 1
ATOM 693 C CA . PRO A 1 91 ? 2.467 13.579 16.541 1.00 59.34 91 PRO A CA 1
ATOM 694 C C . PRO A 1 91 ? 3.949 13.280 16.777 1.00 59.34 91 PRO A C 1
ATOM 696 O O . PRO A 1 91 ? 4.563 13.819 17.700 1.00 59.34 91 PRO A O 1
ATOM 699 N N . SER A 1 92 ? 4.520 12.394 15.962 1.00 57.28 92 SER A N 1
ATOM 700 C CA . SER A 1 92 ? 5.961 12.160 15.943 1.00 57.28 92 SER A CA 1
ATOM 701 C C . SER A 1 92 ? 6.630 13.428 15.412 1.00 57.28 92 SER A C 1
ATOM 703 O O . SER A 1 92 ? 6.723 13.647 14.207 1.00 57.28 92 SER A O 1
ATOM 705 N N . SER A 1 93 ? 7.024 14.316 16.323 1.00 60.75 93 SER A N 1
ATOM 706 C CA . SER A 1 93 ? 7.907 15.430 16.008 1.00 60.75 93 SER A CA 1
ATOM 707 C C . SER A 1 93 ? 9.302 14.851 15.818 1.00 60.75 93 SER A C 1
ATOM 709 O O . SER A 1 93 ? 10.045 14.711 16.785 1.00 60.75 93 SER A O 1
ATOM 711 N N . VAL A 1 94 ? 9.658 14.497 14.584 1.00 60.97 94 VAL A N 1
ATOM 712 C CA . VAL A 1 94 ? 11.070 14.412 14.199 1.00 60.97 94 VAL A CA 1
ATOM 713 C C . VAL A 1 94 ? 11.612 15.834 14.365 1.00 60.97 94 VAL A C 1
ATOM 715 O O . VAL A 1 94 ? 11.094 16.738 13.702 1.00 60.97 94 VAL A O 1
ATOM 718 N N . PRO A 1 95 ? 12.564 16.102 15.278 1.00 57.41 95 PRO A N 1
ATOM 719 C CA . PRO A 1 95 ? 13.261 17.376 15.249 1.00 57.41 95 PRO A CA 1
ATOM 720 C C . PRO A 1 95 ? 13.877 17.482 13.858 1.00 57.41 95 PRO A C 1
ATOM 722 O O . PRO A 1 95 ? 14.501 16.527 13.401 1.00 57.41 95 PRO A O 1
ATOM 725 N N . ALA A 1 96 ? 13.668 18.598 13.163 1.00 59.16 96 ALA A N 1
ATOM 726 C CA . ALA A 1 96 ? 14.502 18.924 12.021 1.00 59.16 96 ALA A CA 1
ATOM 727 C C . ALA A 1 96 ? 15.934 19.012 12.561 1.00 59.16 96 ALA A C 1
ATOM 729 O O . ALA A 1 96 ? 16.307 20.023 13.153 1.00 59.16 96 ALA A O 1
ATOM 730 N N . GLU A 1 97 ? 16.677 17.908 12.481 1.00 61.22 97 GLU A N 1
ATOM 731 C CA . GLU A 1 97 ? 18.101 17.911 12.751 1.00 61.22 97 GLU A CA 1
ATOM 732 C C . GLU A 1 97 ? 18.698 18.919 11.774 1.00 61.22 97 GLU A C 1
ATOM 734 O O . GLU A 1 97 ? 18.552 18.819 10.555 1.00 61.22 97 GLU A O 1
ATOM 739 N N . ASP A 1 98 ? 19.225 19.974 12.378 1.00 62.28 98 ASP A N 1
ATOM 740 C CA . ASP A 1 98 ? 19.938 21.088 11.795 1.00 62.28 98 ASP A CA 1
ATOM 741 C C . ASP A 1 98 ? 20.791 20.630 10.599 1.00 62.28 98 ASP A C 1
ATOM 743 O O . ASP A 1 98 ? 21.753 19.882 10.760 1.00 62.28 98 ASP A O 1
ATOM 747 N N . LEU A 1 99 ? 20.453 21.089 9.388 1.00 53.94 99 LEU A N 1
ATOM 748 C CA . LEU A 1 99 ? 21.258 20.909 8.169 1.00 53.94 99 LEU A CA 1
ATOM 749 C C . LEU A 1 99 ? 22.570 21.722 8.224 1.00 53.94 99 LEU A C 1
ATOM 751 O O . LEU A 1 99 ? 23.064 22.185 7.195 1.00 53.94 99 LEU A O 1
ATOM 755 N N . SER A 1 100 ? 23.145 21.925 9.407 1.00 65.69 100 SER A N 1
ATOM 756 C CA . SER A 1 100 ? 24.429 22.590 9.588 1.00 65.69 100 SER A CA 1
ATOM 757 C C . SER A 1 100 ? 25.549 21.569 9.409 1.00 65.69 100 SER A C 1
ATOM 759 O O . SER A 1 100 ? 26.231 21.148 10.342 1.00 65.69 100 SER A O 1
ATOM 761 N N . TYR A 1 101 ? 25.719 21.136 8.161 1.00 62.62 101 TYR A N 1
ATOM 762 C CA . TYR A 1 101 ? 26.985 20.567 7.721 1.00 62.62 101 TYR A CA 1
ATOM 763 C C . TYR A 1 101 ? 28.048 21.679 7.771 1.00 62.62 101 TYR A C 1
ATOM 765 O O . TYR A 1 101 ? 27.819 22.745 7.189 1.00 62.62 101 TYR A O 1
ATOM 773 N N . PRO A 1 102 ? 29.209 21.484 8.427 1.00 73.62 102 PRO A N 1
ATOM 774 C CA . PRO A 1 102 ? 30.314 22.419 8.266 1.00 73.62 102 PRO A CA 1
ATOM 775 C C . PRO A 1 102 ? 30.815 22.361 6.811 1.00 73.62 102 PRO A C 1
ATOM 777 O O . PRO A 1 102 ? 30.789 21.286 6.205 1.00 73.62 102 PRO A O 1
ATOM 780 N N . PRO A 1 103 ? 31.271 23.483 6.225 1.00 71.69 103 PRO A N 1
ATOM 781 C CA . PRO A 1 103 ? 31.914 23.439 4.919 1.00 71.69 103 PRO A CA 1
ATOM 782 C C . PRO A 1 103 ? 33.177 22.577 5.015 1.00 71.69 103 PRO A C 1
ATOM 784 O O . PRO A 1 103 ? 34.009 22.795 5.895 1.00 71.69 103 PRO A O 1
ATOM 787 N N . GLU A 1 104 ? 33.325 21.602 4.117 1.00 74.50 104 GLU A N 1
ATOM 788 C CA . GLU A 1 104 ? 34.600 20.908 3.951 1.00 74.50 104 GLU A CA 1
ATOM 789 C C . GLU A 1 104 ? 35.641 21.927 3.460 1.00 74.50 104 GLU A C 1
ATOM 791 O O . GLU A 1 104 ? 35.459 22.579 2.429 1.00 74.50 104 GLU A O 1
ATOM 796 N N . GLU A 1 105 ? 36.711 22.118 4.233 1.00 74.25 105 GLU A N 1
ATOM 797 C CA . GLU A 1 105 ? 37.8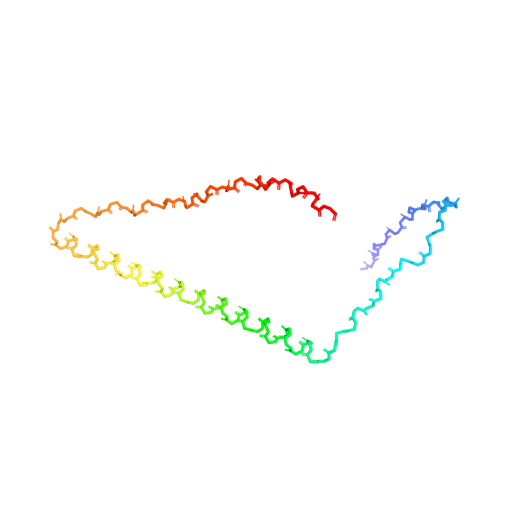55 22.932 3.825 1.00 74.25 105 GLU A CA 1
ATOM 798 C C . GLU A 1 105 ? 38.592 22.207 2.680 1.00 74.25 105 GLU A C 1
ATOM 800 O O . GLU A 1 105 ? 38.834 20.999 2.787 1.00 74.25 105 GLU A O 1
ATOM 805 N N . PRO A 1 106 ? 38.958 22.888 1.577 1.00 72.56 106 PRO A N 1
ATOM 806 C CA . PRO A 1 106 ? 39.700 22.254 0.495 1.00 72.56 106 PRO A CA 1
ATOM 807 C C . PRO A 1 106 ? 41.068 21.782 0.997 1.00 72.56 106 PRO A C 1
ATOM 809 O O . PRO A 1 106 ? 41.981 22.574 1.227 1.00 72.56 106 PRO A O 1
ATOM 812 N N . THR A 1 107 ? 41.224 20.467 1.132 1.00 69.50 107 THR A N 1
ATOM 813 C CA . THR A 1 107 ? 42.539 19.850 1.298 1.00 69.50 107 THR A CA 1
ATOM 814 C C . THR A 1 107 ? 43.236 19.817 -0.063 1.00 69.50 107 THR A C 1
ATOM 816 O O . THR A 1 107 ? 42.878 18.994 -0.895 1.00 69.50 107 THR A O 1
ATOM 819 N N . THR A 1 108 ? 44.216 20.719 -0.218 1.00 64.25 108 THR A N 1
ATOM 820 C CA . THR A 1 108 ? 45.344 20.760 -1.187 1.00 64.25 108 THR A CA 1
ATOM 821 C C . THR A 1 108 ? 45.043 20.596 -2.677 1.00 64.25 108 THR A C 1
ATOM 823 O O . THR A 1 108 ? 44.738 19.473 -3.130 1.00 64.25 108 THR A O 1
#

pLDDT: mean 77.22, std 19.42, range [37.66, 98.81]

Foldseek 3Di:
DDDDDDDDDDPPDDDDDDDDPDPPPPPPPDDDPPVNVVVVVVVVVVVVVVVVVVVVVVVVVVVVVVVVLVVVVVVCVVVVHDDDDPPPPDPPPPPPPDPPDDDDDDDD

Organism: Vitis vinifera (NCBI:txid29760)

Sequence (108 aa):
MAAGFHPGVLLQRKPRLQGQVGPPTAEPPITIPGSEYRALLASFQTLTTTQAAI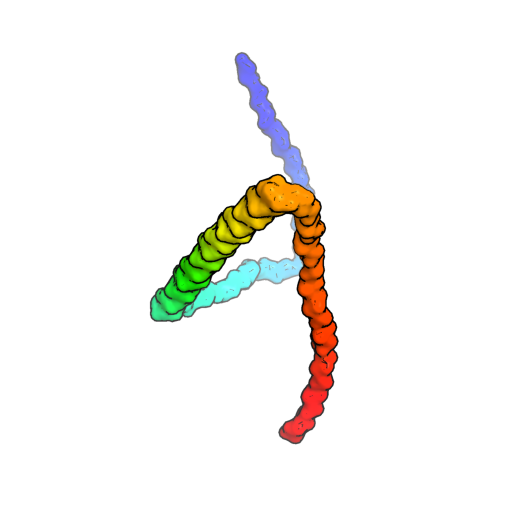MERMNHFQTQQDQQTLILRDIQQHLGLVPPAPPVAVPSSVPAEDLSYPPEEPTT